Protein AF-A0A958H5Q3-F1 (afdb_monomer)

Radius of gyration: 18.45 Å; Cα contacts (8 Å, |Δi|>4): 40; chains: 1; bounding box: 37×19×53 Å

Sequence (74 aa):
GGAAEIVSNGETGLLTPPGDVAALTQALDQLLASPEERLRLGSAGRRLVEQHYQVRTQVAAVQEFYDEMLAGRF

Nearest PDB structures (foldseek):
  5d00-assembly1_A  TM=8.904E-01  e=2.873E-02  Bacillus subtilis subsp. subtilis str. 168
  7ec1-assembly1_B  TM=7.717E-01  e=2.705E-01  Staphylococcus aureus subsp. aureus USA300
  7vfm-assembly1_A  TM=7.608E-01  e=3.647E-01  Staphylococcus aureus subsp. aureus USA300
  7vfk-assembly1_A  TM=7.575E-01  e=3.930E-01  Staphylococcus aureus subsp. aureus USA300
  7vfm-assembly2_C  TM=7.739E-01  e=4.918E-01  Staphylococcus aureus subsp. aureus USA300

Secondary structure (DSSP, 8-state):
-HHHHHPPBTTTB----TT-HHHHHHHHHHHHH-HHHHHHHHHHHHHHHHHH--HHHHHHHHHHHHHHHHTT--

Mean predicted aligned error: 8.15 Å

Structure (mmCIF, N/CA/C/O backbone):
data_AF-A0A958H5Q3-F1
#
_e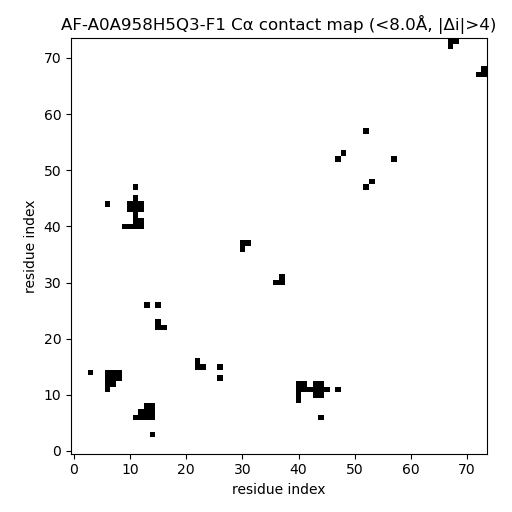ntry.id   AF-A0A958H5Q3-F1
#
loop_
_atom_site.group_PDB
_atom_site.id
_atom_site.type_symbol
_atom_site.label_atom_id
_atom_site.label_alt_id
_atom_site.label_comp_id
_atom_site.label_asym_id
_atom_site.label_entity_id
_atom_site.label_seq_id
_atom_site.pdbx_PDB_ins_code
_atom_site.Cartn_x
_atom_site.Cartn_y
_atom_site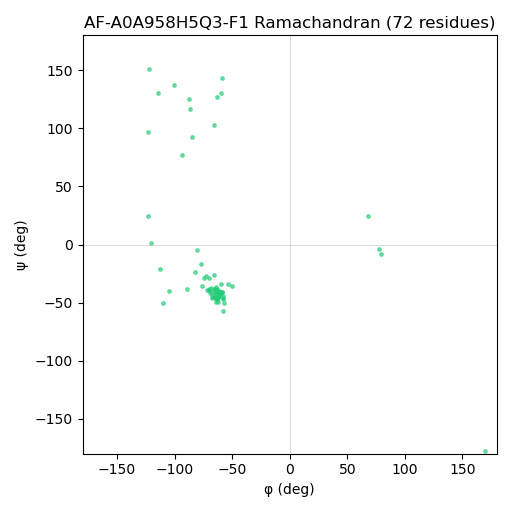.Cartn_z
_atom_site.occupancy
_atom_site.B_iso_or_equiv
_atom_site.auth_seq_id
_atom_site.auth_comp_id
_atom_site.auth_asym_id
_atom_site.auth_atom_id
_atom_site.pdbx_PDB_model_num
ATOM 1 N N . GLY A 1 1 ? -7.102 2.823 -11.270 1.00 56.91 1 GLY A N 1
ATOM 2 C CA . GLY A 1 1 ? -6.456 3.936 -10.546 1.00 56.91 1 GLY A CA 1
ATOM 3 C C . GLY A 1 1 ? -5.260 3.371 -9.813 1.00 56.91 1 GLY A C 1
ATOM 4 O O . GLY A 1 1 ? -5.402 2.301 -9.238 1.00 56.91 1 GLY A O 1
ATOM 5 N N . GLY A 1 2 ? -4.114 4.059 -9.821 1.00 71.75 2 GLY A N 1
ATOM 6 C CA . GLY A 1 2 ? -2.797 3.442 -9.582 1.00 71.75 2 GLY A CA 1
ATOM 7 C C . GLY A 1 2 ? -2.620 2.617 -8.299 1.00 71.75 2 GLY A C 1
ATOM 8 O O . GLY A 1 2 ? -1.940 1.601 -8.331 1.00 71.75 2 GLY A O 1
ATOM 9 N N . ALA A 1 3 ? -3.264 2.972 -7.183 1.00 71.38 3 ALA A N 1
ATOM 10 C CA . ALA A 1 3 ? -3.157 2.175 -5.956 1.00 71.38 3 ALA A CA 1
ATOM 11 C C . ALA A 1 3 ? -3.880 0.816 -6.053 1.00 71.38 3 ALA A C 1
ATOM 13 O O . ALA A 1 3 ? -3.353 -0.184 -5.581 1.00 71.38 3 ALA A O 1
ATOM 14 N N . ALA A 1 4 ? -5.051 0.758 -6.695 1.00 78.00 4 ALA A N 1
ATOM 15 C CA . ALA A 1 4 ? -5.845 -0.471 -6.814 1.00 78.00 4 ALA A CA 1
ATOM 16 C C . ALA A 1 4 ? -5.294 -1.455 -7.862 1.00 78.00 4 ALA A C 1
ATOM 18 O O . ALA A 1 4 ? -5.663 -2.622 -7.858 1.00 78.00 4 ALA A O 1
ATOM 19 N 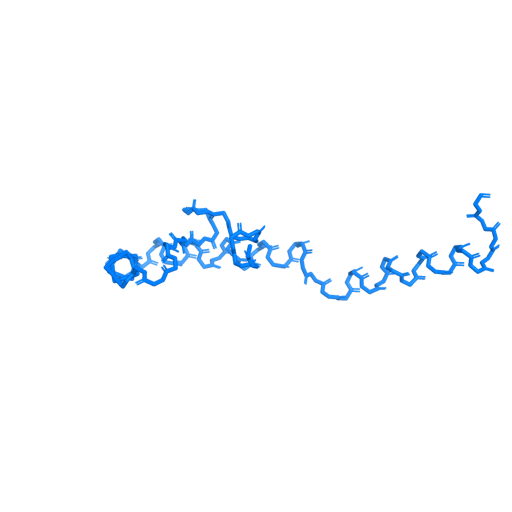N . GLU A 1 5 ? -4.428 -0.986 -8.762 1.00 78.06 5 GLU A N 1
ATOM 20 C CA . GLU A 1 5 ? -3.741 -1.826 -9.756 1.00 78.06 5 GLU A CA 1
ATOM 21 C C . GLU A 1 5 ? -2.507 -2.523 -9.172 1.00 78.06 5 GLU A C 1
ATOM 23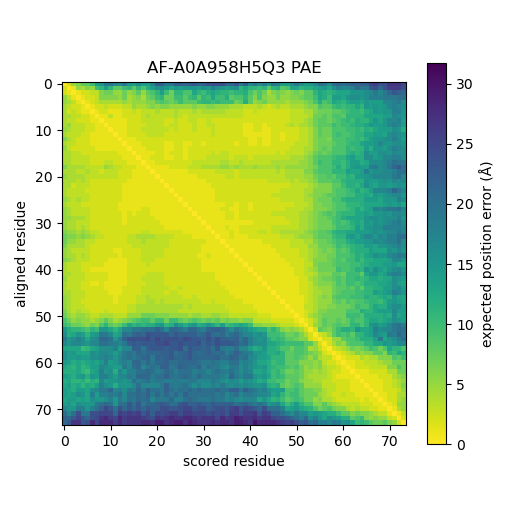 O O . GLU A 1 5 ? -2.073 -3.550 -9.683 1.00 78.06 5 GLU A O 1
ATOM 28 N N . ILE A 1 6 ? -1.944 -1.962 -8.099 1.00 83.56 6 ILE A N 1
ATOM 29 C CA . ILE A 1 6 ? -0.711 -2.452 -7.478 1.00 83.56 6 ILE A CA 1
ATOM 30 C C . ILE A 1 6 ? -1.022 -3.194 -6.176 1.00 83.56 6 ILE A C 1
ATOM 32 O O . ILE A 1 6 ? -0.409 -4.214 -5.888 1.00 83.56 6 ILE A O 1
ATOM 36 N N . VAL A 1 7 ? -1.962 -2.707 -5.366 1.00 89.81 7 VAL A N 1
ATOM 37 C CA . VAL A 1 7 ? -2.254 -3.286 -4.050 1.00 89.81 7 VAL A CA 1
ATOM 38 C C . VAL A 1 7 ? -3.282 -4.410 -4.164 1.00 89.81 7 VAL A C 1
ATOM 40 O O . VAL A 1 7 ? -4.403 -4.183 -4.612 1.00 89.81 7 VAL A O 1
ATOM 43 N N . SER A 1 8 ? -2.939 -5.595 -3.652 1.00 92.62 8 SER A N 1
ATOM 44 C CA . SER A 1 8 ? -3.898 -6.667 -3.374 1.00 92.62 8 SER A CA 1
ATOM 45 C C . SER A 1 8 ? -4.491 -6.478 -1.974 1.00 92.62 8 SER A C 1
ATOM 47 O O . SER A 1 8 ? -3.774 -6.491 -0.964 1.00 92.62 8 SER A O 1
ATOM 49 N N . ASN A 1 9 ? -5.804 -6.240 -1.910 1.00 94.00 9 ASN A N 1
ATOM 50 C CA . ASN A 1 9 ? -6.507 -5.928 -0.667 1.00 94.00 9 ASN A CA 1
ATOM 51 C C . ASN A 1 9 ? -6.452 -7.099 0.329 1.00 94.00 9 ASN A C 1
ATOM 53 O O . ASN A 1 9 ? -6.825 -8.218 -0.005 1.00 94.00 9 ASN A O 1
ATOM 57 N N . GLY A 1 10 ? -6.016 -6.833 1.561 1.00 93.56 10 GLY A N 1
ATOM 58 C CA . GLY A 1 10 ? -5.823 -7.832 2.618 1.00 93.56 10 GLY A CA 1
ATOM 59 C C . GLY A 1 10 ? -4.526 -8.644 2.495 1.00 93.56 10 GLY A C 1
ATOM 60 O O . GLY A 1 10 ? -4.158 -9.367 3.423 1.00 93.56 10 GLY A O 1
ATOM 61 N N . GLU A 1 11 ? -3.789 -8.504 1.394 1.00 94.62 11 GLU A N 1
ATOM 62 C CA . GLU A 1 11 ? -2.548 -9.247 1.157 1.00 94.62 11 GLU A CA 1
ATOM 63 C C . GLU A 1 11 ? -1.319 -8.344 1.220 1.00 94.62 11 GLU A C 1
ATOM 65 O O . GLU A 1 11 ? -0.372 -8.645 1.945 1.00 94.62 11 GLU A O 1
ATOM 70 N N . THR A 1 12 ? -1.341 -7.222 0.497 1.00 94.69 12 THR A N 1
ATOM 71 C CA . THR A 1 12 ? -0.214 -6.277 0.400 1.00 94.69 12 THR A CA 1
ATOM 72 C C . THR A 1 12 ? -0.568 -4.873 0.890 1.00 94.69 12 THR A C 1
ATOM 74 O O . THR A 1 12 ? 0.263 -3.968 0.833 1.00 94.69 12 THR A O 1
ATOM 77 N N . GLY A 1 13 ? -1.801 -4.682 1.359 1.00 95.12 13 GLY A N 1
ATOM 78 C CA . GLY A 1 13 ? -2.332 -3.437 1.904 1.00 95.12 13 GLY A CA 1
ATOM 79 C C . GLY A 1 13 ? -3.845 -3.529 2.096 1.00 95.12 13 GLY A C 1
ATOM 80 O O . GLY A 1 13 ? -4.438 -4.572 1.836 1.00 95.12 13 GLY A O 1
ATOM 81 N N . LEU A 1 14 ? -4.472 -2.442 2.539 1.00 96.06 14 LEU A N 1
ATOM 82 C CA . LEU A 1 14 ? -5.929 -2.321 2.610 1.00 96.06 14 LEU A CA 1
ATOM 83 C C . LEU A 1 14 ? -6.384 -1.239 1.631 1.00 96.06 14 LEU A C 1
ATOM 85 O O . LEU A 1 14 ? -5.828 -0.141 1.619 1.00 96.06 14 LEU A O 1
ATOM 89 N N . LEU A 1 15 ? -7.375 -1.558 0.804 1.00 95.25 15 LEU A N 1
ATOM 90 C CA . LEU A 1 15 ? -7.996 -0.621 -0.125 1.00 95.25 15 LEU A CA 1
ATOM 91 C C . LEU A 1 15 ? -9.312 -0.114 0.453 1.00 95.25 15 LEU A C 1
ATOM 93 O O . LEU A 1 15 ? -10.124 -0.890 0.954 1.00 95.25 15 LEU A O 1
ATOM 97 N N . THR A 1 16 ? -9.543 1.188 0.320 1.00 95.81 16 THR A N 1
ATOM 98 C CA . THR A 1 16 ? -10.798 1.830 0.711 1.00 95.81 16 THR A CA 1
ATOM 99 C C . THR A 1 16 ? -11.421 2.548 -0.482 1.00 95.81 16 THR A C 1
ATOM 101 O O . THR A 1 16 ? -10.692 2.998 -1.375 1.00 95.81 16 THR A O 1
ATOM 104 N N . PRO A 1 17 ? -12.759 2.677 -0.534 1.00 94.06 17 PRO A N 1
ATOM 105 C CA . PRO A 1 17 ? -13.410 3.449 -1.581 1.00 94.06 17 PRO A CA 1
ATOM 106 C C . PRO A 1 17 ? -12.937 4.916 -1.575 1.00 94.06 17 PRO A C 1
ATOM 108 O O . PRO A 1 17 ? -12.717 5.491 -0.504 1.00 94.06 17 PRO A O 1
ATOM 111 N N . PRO A 1 18 ? -12.784 5.560 -2.747 1.00 92.81 18 PRO A N 1
ATOM 112 C CA . PRO A 1 18 ? -12.423 6.972 -2.815 1.00 92.81 18 PRO A CA 1
ATOM 113 C C . PRO A 1 18 ? -13.459 7.862 -2.119 1.00 92.81 18 PRO A C 1
ATOM 115 O O . PRO A 1 18 ? -14.652 7.757 -2.389 1.00 92.81 18 PRO A O 1
ATOM 118 N N . GLY A 1 19 ? -12.997 8.763 -1.249 1.00 94.75 19 GLY A N 1
ATOM 119 C CA . GLY A 1 19 ? -13.860 9.702 -0.521 1.00 94.75 19 GLY A CA 1
ATOM 120 C C . GLY A 1 19 ? -14.616 9.099 0.668 1.00 94.75 19 GLY A C 1
ATOM 121 O O . GLY A 1 19 ? -15.265 9.844 1.400 1.00 94.75 19 GLY A O 1
ATOM 122 N N . ASP A 1 20 ? -14.506 7.789 0.903 1.00 97.50 20 ASP A N 1
ATOM 123 C CA . ASP A 1 20 ? -15.122 7.139 2.057 1.00 97.50 20 ASP A CA 1
ATOM 124 C C . ASP A 1 20 ? -14.215 7.249 3.288 1.00 97.50 20 ASP A C 1
ATOM 126 O O . ASP A 1 20 ? -13.315 6.438 3.531 1.00 97.50 20 ASP A O 1
ATOM 130 N N . VAL A 1 21 ? -14.457 8.302 4.069 1.00 97.88 21 VAL A N 1
ATOM 131 C CA . VAL A 1 21 ? -13.730 8.569 5.315 1.00 97.88 21 VAL A CA 1
ATOM 132 C C . VAL A 1 21 ? -13.979 7.469 6.346 1.00 97.88 21 VAL A C 1
ATOM 134 O O . VAL A 1 21 ? -13.049 7.096 7.055 1.00 97.88 21 VAL A O 1
ATOM 137 N N . ALA A 1 22 ? -15.193 6.915 6.416 1.00 97.88 22 ALA A N 1
ATOM 138 C CA . ALA A 1 22 ? -15.530 5.896 7.404 1.00 97.88 22 ALA A CA 1
ATOM 139 C C . ALA A 1 22 ? -14.765 4.593 7.137 1.00 97.88 22 ALA A C 1
ATOM 141 O O . ALA A 1 22 ? -14.177 4.025 8.060 1.00 97.88 22 ALA A O 1
ATOM 142 N N . ALA A 1 23 ? -14.696 4.166 5.873 1.00 97.25 23 ALA A N 1
ATOM 143 C CA . ALA A 1 23 ? -13.905 3.005 5.474 1.00 97.25 23 ALA A CA 1
ATOM 144 C C . ALA A 1 23 ? -12.406 3.200 5.763 1.00 97.25 23 ALA A C 1
ATOM 146 O O . ALA A 1 23 ? -11.746 2.279 6.247 1.00 97.25 23 ALA A O 1
ATOM 147 N N . LEU A 1 24 ? -11.868 4.403 5.519 1.00 97.31 24 LEU A N 1
ATOM 148 C CA . LEU A 1 24 ? -10.477 4.730 5.847 1.00 97.31 24 LEU A CA 1
ATOM 149 C C . LEU A 1 24 ? -10.211 4.683 7.354 1.00 97.31 24 LEU A C 1
ATOM 151 O O . LEU A 1 24 ? -9.235 4.065 7.777 1.00 97.31 24 LEU A O 1
ATOM 155 N N . THR A 1 25 ? -11.078 5.289 8.165 1.00 98.31 25 THR A N 1
ATOM 156 C CA . THR A 1 25 ? -10.962 5.247 9.628 1.00 98.31 25 THR A CA 1
ATOM 157 C C . THR A 1 25 ? -10.980 3.810 10.138 1.00 98.31 25 THR A C 1
ATOM 159 O O . THR A 1 25 ? -10.089 3.424 10.888 1.00 98.31 25 THR A O 1
ATOM 162 N N . GLN A 1 26 ? -11.915 2.986 9.662 1.00 97.81 26 GLN A N 1
ATOM 163 C CA . GLN A 1 26 ? -12.003 1.586 10.071 1.00 97.81 26 GLN A CA 1
ATOM 164 C C . GLN A 1 26 ? -10.741 0.789 9.703 1.00 97.81 26 GLN A C 1
ATOM 166 O O . GLN A 1 26 ? -10.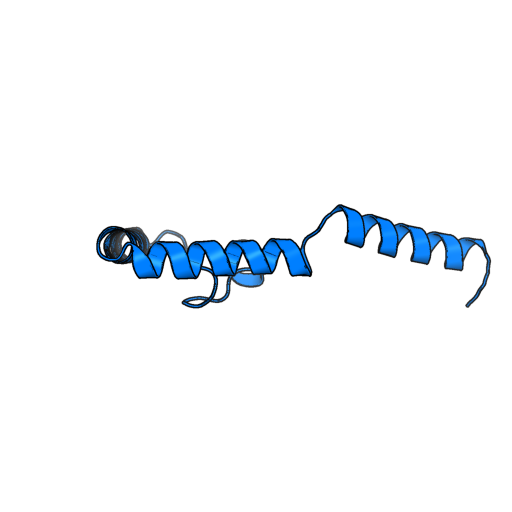254 0.002 10.515 1.00 97.81 26 GLN A O 1
ATOM 171 N N . ALA A 1 27 ? -10.190 0.992 8.503 1.00 96.94 27 ALA A N 1
ATOM 172 C CA . ALA A 1 27 ? -8.951 0.337 8.089 1.00 96.94 27 ALA A CA 1
ATOM 173 C C . ALA A 1 27 ? -7.761 0.757 8.971 1.00 96.94 27 ALA A C 1
ATOM 175 O O . ALA A 1 27 ? -6.940 -0.079 9.351 1.00 96.94 27 ALA A O 1
ATOM 176 N N . LEU A 1 28 ? -7.676 2.038 9.342 1.00 97.56 28 LEU A N 1
ATOM 177 C CA . LEU 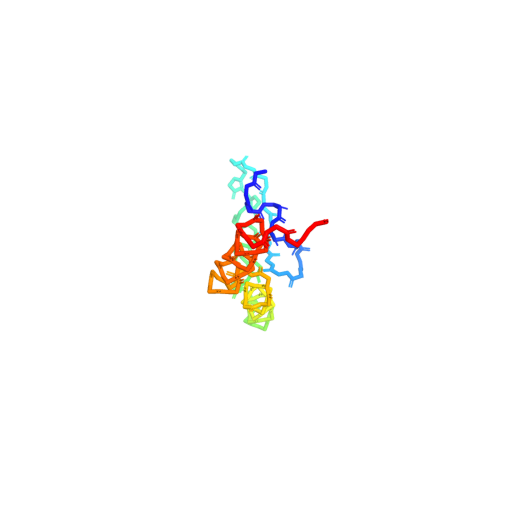A 1 28 ? -6.643 2.529 10.255 1.00 97.56 28 LEU A CA 1
ATOM 178 C C . LEU A 1 28 ? -6.799 1.936 11.659 1.00 97.56 28 LEU A C 1
ATOM 180 O O . LEU A 1 28 ? -5.810 1.463 12.218 1.00 97.56 28 LEU A O 1
ATOM 184 N N . ASP A 1 29 ? -8.017 1.894 12.199 1.00 98.19 29 ASP A N 1
ATOM 185 C CA . ASP A 1 29 ? -8.295 1.320 13.519 1.00 98.19 29 ASP A CA 1
ATOM 186 C C . ASP A 1 29 ? -7.895 -0.159 13.589 1.00 98.19 29 ASP A C 1
ATOM 188 O O . ASP A 1 29 ? 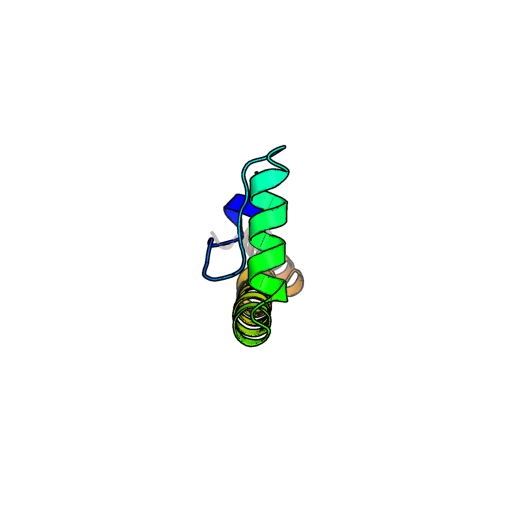-7.256 -0.585 14.554 1.00 98.19 29 ASP A O 1
ATOM 192 N N . GLN A 1 30 ? -8.178 -0.936 12.537 1.00 96.06 30 GLN A N 1
ATOM 193 C CA . GLN A 1 30 ? -7.744 -2.335 12.432 1.00 96.06 30 GLN A CA 1
ATOM 194 C C . GLN A 1 30 ? -6.216 -2.476 12.526 1.00 96.06 30 GLN A C 1
ATOM 196 O O . GLN A 1 30 ? -5.708 -3.312 13.277 1.00 96.06 30 GLN A O 1
ATOM 201 N N . LEU A 1 31 ? -5.467 -1.637 11.804 1.00 97.00 31 LEU A N 1
ATOM 202 C CA . LEU A 1 31 ? -4.000 -1.679 11.796 1.00 97.00 31 LEU A CA 1
ATOM 203 C C . LEU A 1 31 ? -3.374 -1.121 13.079 1.00 97.00 31 LEU A C 1
ATOM 205 O O . LEU A 1 31 ? -2.267 -1.515 13.457 1.00 97.00 31 LEU A O 1
ATOM 209 N N . LEU A 1 32 ? -4.046 -0.185 13.749 1.00 97.56 32 LEU A N 1
ATOM 210 C CA . LEU A 1 32 ? -3.621 0.330 15.048 1.00 97.56 32 LEU A CA 1
ATOM 211 C C . LEU A 1 32 ? -3.824 -0.711 16.151 1.00 97.56 32 LEU A C 1
ATOM 213 O O . LEU A 1 32 ? -2.947 -0.852 17.006 1.00 97.56 32 LEU A O 1
ATOM 217 N N . ALA A 1 33 ? -4.925 -1.462 16.095 1.00 98.00 33 ALA A N 1
ATOM 218 C CA . ALA A 1 33 ? -5.255 -2.508 17.057 1.00 98.00 33 ALA A CA 1
ATOM 219 C C . ALA A 1 33 ? -4.384 -3.770 16.918 1.00 98.00 33 ALA A C 1
ATOM 221 O O . ALA A 1 33 ? -4.170 -4.464 17.910 1.00 98.00 33 ALA A O 1
ATOM 222 N N . SER A 1 34 ? -3.855 -4.063 15.722 1.00 97.50 34 SER A N 1
ATOM 223 C CA . SER A 1 34 ? -3.020 -5.247 15.469 1.00 97.50 34 SER A CA 1
ATOM 224 C C . SER A 1 34 ? -1.639 -4.888 14.898 1.00 97.50 34 SER A C 1
ATOM 226 O O . SER A 1 34 ? -1.472 -4.720 13.685 1.00 97.50 34 SER A O 1
ATOM 228 N N . PRO A 1 35 ? -0.599 -4.810 15.754 1.00 96.94 35 PRO A N 1
ATOM 229 C CA . PRO A 1 35 ? 0.776 -4.607 15.306 1.00 96.94 35 PRO A CA 1
ATOM 230 C C . PRO A 1 35 ? 1.289 -5.703 14.368 1.00 96.94 35 PRO A C 1
ATOM 232 O O . PRO A 1 35 ? 2.070 -5.404 13.466 1.00 96.94 35 PRO A O 1
ATOM 235 N N . GLU A 1 36 ? 0.855 -6.947 14.578 1.00 97.56 36 GLU A N 1
ATOM 236 C CA . GLU A 1 36 ? 1.227 -8.091 13.744 1.00 97.56 36 GLU A CA 1
ATOM 237 C C . GLU A 1 36 ? 0.701 -7.921 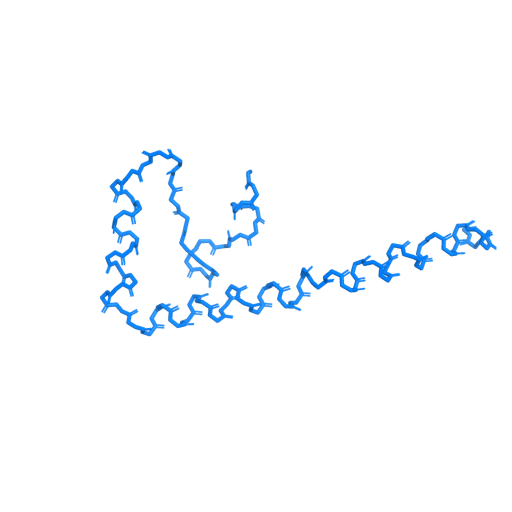12.319 1.00 97.56 36 GLU A C 1
ATOM 239 O O . GLU A 1 36 ? 1.470 -7.999 11.361 1.00 97.56 36 GLU A O 1
ATOM 244 N N . GLU A 1 37 ? -0.584 -7.596 12.179 1.00 96.69 37 GLU A N 1
ATOM 245 C CA . GLU A 1 37 ? -1.217 -7.419 10.873 1.00 96.69 37 GLU A CA 1
ATOM 246 C C . GLU A 1 37 ? -0.596 -6.248 10.105 1.00 96.69 37 GLU A C 1
ATOM 248 O O . GLU A 1 37 ? -0.274 -6.355 8.918 1.00 96.69 37 GLU A O 1
ATOM 253 N N . ARG A 1 38 ? -0.315 -5.149 10.811 1.00 97.31 38 ARG A N 1
ATOM 254 C CA . ARG A 1 38 ? 0.404 -3.995 10.263 1.00 97.31 38 ARG A CA 1
ATOM 255 C C . ARG A 1 38 ? 1.786 -4.370 9.724 1.00 97.31 38 ARG A C 1
ATOM 257 O O . ARG A 1 38 ? 2.155 -3.927 8.635 1.00 97.31 38 ARG A O 1
ATOM 264 N N . LEU A 1 39 ? 2.552 -5.184 10.453 1.00 97.69 39 LEU A N 1
ATOM 265 C CA . LEU A 1 39 ? 3.864 -5.655 10.000 1.00 97.69 39 LEU A CA 1
ATOM 266 C C . LEU A 1 39 ? 3.743 -6.626 8.822 1.00 97.69 39 LEU A C 1
ATOM 268 O O . LEU A 1 39 ? 4.505 -6.517 7.856 1.00 97.69 39 LEU A O 1
ATOM 272 N N . ARG A 1 40 ? 2.775 -7.546 8.870 1.00 97.75 40 ARG A N 1
ATOM 273 C CA . ARG A 1 40 ? 2.518 -8.523 7.809 1.00 97.75 40 ARG A CA 1
ATOM 274 C C . ARG A 1 40 ? 2.237 -7.817 6.487 1.00 97.75 40 ARG A C 1
ATOM 276 O O . ARG A 1 40 ? 2.989 -8.021 5.531 1.00 97.75 40 ARG A O 1
ATOM 283 N N . LEU A 1 41 ? 1.229 -6.944 6.467 1.00 97.50 41 LEU A N 1
ATOM 284 C CA . LEU A 1 41 ? 0.813 -6.192 5.282 1.00 97.50 41 LEU A CA 1
ATOM 285 C C . LEU A 1 41 ? 1.923 -5.265 4.781 1.00 97.50 41 LEU A C 1
ATOM 287 O O . LEU A 1 41 ? 2.234 -5.277 3.591 1.00 97.50 41 LEU A O 1
ATOM 291 N N . GLY A 1 42 ? 2.586 -4.527 5.680 1.00 96.00 42 GLY A N 1
ATOM 292 C CA . GLY A 1 42 ? 3.692 -3.641 5.310 1.00 96.00 42 GLY A CA 1
ATOM 293 C C . GLY A 1 42 ? 4.864 -4.393 4.671 1.00 96.00 42 GLY A C 1
ATOM 294 O O . GLY A 1 42 ? 5.407 -3.964 3.652 1.00 96.00 42 GLY A O 1
ATOM 295 N N . SER A 1 43 ? 5.225 -5.556 5.220 1.00 97.06 43 SER A N 1
ATOM 296 C CA . SER A 1 43 ? 6.289 -6.392 4.654 1.00 97.06 43 SER A CA 1
ATOM 297 C C . SER A 1 43 ? 5.900 -6.996 3.301 1.00 97.06 43 SER A C 1
ATOM 299 O O . SER A 1 43 ? 6.740 -7.081 2.406 1.00 97.06 43 SER A O 1
ATOM 301 N N . ALA A 1 44 ? 4.638 -7.397 3.131 1.00 96.06 44 ALA A N 1
ATOM 302 C CA . ALA A 1 44 ? 4.130 -7.954 1.884 1.00 96.06 44 ALA A CA 1
ATOM 303 C C . ALA A 1 44 ? 4.088 -6.898 0.773 1.00 96.06 44 ALA A C 1
ATOM 305 O O . ALA A 1 44 ? 4.606 -7.148 -0.315 1.00 96.06 44 ALA A O 1
ATOM 306 N N . GLY A 1 45 ? 3.583 -5.697 1.069 1.00 94.19 45 GLY A N 1
ATOM 307 C CA . GLY A 1 45 ? 3.628 -4.559 0.149 1.00 94.19 45 GLY A CA 1
ATOM 308 C C . GLY A 1 45 ? 5.054 -4.186 -0.250 1.00 94.19 45 GLY A C 1
ATOM 309 O O . GLY A 1 45 ? 5.330 -3.969 -1.429 1.00 94.19 45 GLY A O 1
ATOM 310 N N . ARG A 1 46 ? 5.997 -4.207 0.700 1.00 92.94 46 ARG A N 1
ATOM 311 C CA . ARG A 1 46 ? 7.412 -3.967 0.395 1.00 92.94 46 ARG A CA 1
ATOM 312 C C . ARG A 1 46 ? 7.991 -5.017 -0.555 1.00 92.94 46 ARG A C 1
ATOM 314 O O . ARG A 1 46 ? 8.592 -4.644 -1.559 1.00 92.94 46 ARG A O 1
ATOM 321 N N . ARG A 1 47 ? 7.782 -6.308 -0.272 1.00 93.12 47 ARG A N 1
ATOM 322 C CA . ARG A 1 47 ? 8.252 -7.401 -1.142 1.00 93.12 47 ARG A CA 1
ATOM 323 C C . ARG A 1 47 ? 7.678 -7.293 -2.551 1.00 93.12 47 ARG A C 1
ATOM 325 O O . ARG A 1 47 ? 8.415 -7.492 -3.508 1.00 93.12 47 ARG A O 1
ATOM 332 N N . LEU A 1 48 ? 6.399 -6.936 -2.684 1.00 90.25 48 LEU A N 1
ATOM 333 C CA . LEU A 1 48 ? 5.767 -6.737 -3.987 1.00 90.25 48 LEU A CA 1
ATOM 334 C C . LEU A 1 48 ? 6.518 -5.684 -4.817 1.00 90.25 48 LEU A C 1
ATOM 336 O O . LEU A 1 48 ? 6.881 -5.949 -5.965 1.00 90.25 48 LEU A O 1
ATOM 340 N N . VAL A 1 49 ? 6.792 -4.517 -4.223 1.00 87.69 49 VAL A N 1
ATOM 341 C CA . VAL A 1 49 ? 7.537 -3.426 -4.873 1.00 87.69 49 VAL A CA 1
ATOM 342 C C . VAL A 1 49 ? 8.957 -3.861 -5.226 1.00 87.69 49 VAL A C 1
ATOM 344 O O . VAL A 1 49 ? 9.409 -3.646 -6.349 1.00 87.69 49 VAL A O 1
ATOM 347 N N . GLU A 1 50 ? 9.645 -4.517 -4.294 1.00 87.62 50 GLU A N 1
ATOM 348 C CA . GLU A 1 50 ? 11.012 -5.002 -4.494 1.00 87.62 50 GLU A CA 1
ATOM 349 C C . GLU A 1 50 ? 11.117 -6.096 -5.563 1.00 87.62 50 GLU A C 1
ATOM 351 O O . GLU A 1 50 ? 12.177 -6.233 -6.164 1.00 87.62 50 GLU A O 1
ATOM 356 N N . GLN A 1 51 ? 10.057 -6.860 -5.822 1.00 84.31 51 GLN A N 1
ATOM 357 C CA . GLN A 1 51 ? 10.050 -7.910 -6.844 1.00 84.31 51 GLN A CA 1
ATOM 358 C C . GLN A 1 51 ? 9.634 -7.397 -8.228 1.00 84.31 51 GLN A C 1
ATOM 360 O O . GLN A 1 51 ? 10.199 -7.833 -9.225 1.00 84.31 51 GLN A O 1
ATOM 365 N N . HIS A 1 52 ? 8.663 -6.481 -8.303 1.00 75.75 52 HIS A N 1
ATOM 366 C CA . HIS A 1 52 ? 7.999 -6.139 -9.572 1.00 75.75 52 HIS A CA 1
ATOM 367 C C . HIS A 1 52 ? 8.289 -4.714 -10.064 1.00 75.75 52 HIS A C 1
ATOM 369 O O . HIS A 1 52 ? 8.161 -4.433 -11.256 1.00 75.75 52 HIS A O 1
ATOM 375 N N . TYR A 1 53 ? 8.711 -3.811 -9.174 1.00 70.75 53 TYR A N 1
ATOM 376 C CA . TYR A 1 53 ? 8.807 -2.374 -9.456 1.00 70.75 53 TYR A CA 1
ATOM 377 C C . TYR A 1 53 ? 10.215 -1.807 -9.224 1.00 70.75 53 TYR A C 1
ATOM 379 O O . TYR A 1 53 ? 10.388 -0.604 -9.016 1.00 70.75 53 TYR A O 1
ATOM 387 N N . GLN A 1 54 ? 11.253 -2.647 -9.294 1.00 66.25 54 GLN A N 1
ATOM 388 C CA . GLN A 1 54 ? 12.630 -2.157 -9.328 1.00 66.25 54 GLN A CA 1
ATOM 389 C C . GLN A 1 54 ? 12.873 -1.374 -10.623 1.00 66.25 54 GLN A C 1
ATOM 391 O O . GLN A 1 54 ? 13.097 -1.943 -11.690 1.00 66.25 54 GLN A O 1
ATOM 396 N N . VAL A 1 55 ? 12.878 -0.044 -10.503 1.00 59.75 55 VAL A N 1
ATOM 397 C CA . VAL A 1 55 ? 13.135 0.908 -11.598 1.00 59.75 55 VAL A CA 1
ATOM 398 C C . VAL A 1 55 ? 14.415 0.562 -12.369 1.00 59.75 55 VAL A C 1
ATOM 400 O O . VAL A 1 55 ? 14.452 0.690 -13.588 1.00 59.75 55 VAL A O 1
ATOM 403 N N . ARG A 1 56 ? 15.453 0.056 -11.687 1.00 56.47 56 ARG A N 1
ATOM 404 C CA . ARG A 1 56 ? 16.701 -0.373 -12.341 1.00 56.47 56 ARG A CA 1
ATOM 405 C C . ARG A 1 56 ? 16.510 -1.537 -13.315 1.00 56.47 56 ARG A C 1
ATOM 407 O O . ARG A 1 56 ? 17.107 -1.515 -14.384 1.00 56.47 56 ARG A O 1
ATOM 414 N N . THR A 1 57 ? 15.682 -2.518 -12.970 1.00 59.00 57 THR A N 1
ATOM 415 C CA . THR A 1 57 ? 15.452 -3.711 -13.798 1.00 59.00 57 THR A CA 1
ATOM 416 C C . THR A 1 57 ? 14.556 -3.389 -14.990 1.00 59.00 57 THR A C 1
ATOM 418 O O . THR A 1 57 ? 14.796 -3.881 -16.087 1.00 59.00 57 THR A O 1
ATOM 421 N N . GLN A 1 58 ? 13.574 -2.497 -14.812 1.00 59.78 58 GLN A N 1
ATOM 422 C CA . GLN A 1 58 ? 12.726 -2.057 -15.922 1.00 59.78 58 GLN A CA 1
ATOM 423 C C . GLN A 1 58 ? 13.481 -1.182 -16.931 1.00 59.78 58 GLN A C 1
ATOM 425 O O . GLN A 1 58 ? 13.290 -1.347 -18.131 1.00 59.78 58 GLN A O 1
ATOM 430 N N . VAL A 1 59 ? 14.388 -0.305 -16.481 1.00 67.94 59 VAL A N 1
ATOM 431 C CA . VAL A 1 59 ? 15.240 0.476 -17.398 1.00 67.94 59 VAL A CA 1
ATOM 432 C C . VAL A 1 59 ? 16.191 -0.432 -18.180 1.00 67.94 59 VAL A C 1
ATOM 434 O O . VAL A 1 59 ? 16.325 -0.243 -19.383 1.00 67.94 59 VAL A O 1
ATOM 437 N N . ALA A 1 60 ? 16.791 -1.439 -17.536 1.00 68.44 60 ALA A N 1
ATOM 438 C CA . ALA A 1 60 ? 17.673 -2.390 -18.215 1.00 68.44 60 ALA A CA 1
ATOM 439 C C . ALA A 1 60 ? 16.935 -3.196 -19.298 1.00 68.44 60 ALA A C 1
ATOM 441 O O . ALA A 1 60 ? 17.425 -3.285 -20.416 1.00 68.44 60 ALA A O 1
ATOM 442 N N . ALA A 1 61 ? 15.731 -3.698 -19.005 1.00 70.06 61 ALA A N 1
ATOM 443 C CA . ALA A 1 61 ? 14.920 -4.430 -19.982 1.00 70.06 61 ALA A CA 1
ATOM 444 C C . ALA A 1 61 ? 14.503 -3.555 -21.177 1.00 70.06 61 ALA A C 1
ATOM 446 O O . ALA A 1 61 ? 14.502 -4.003 -22.321 1.00 70.06 61 ALA A O 1
ATOM 447 N N . VAL A 1 62 ? 14.175 -2.284 -20.924 1.00 74.94 62 VAL A N 1
ATOM 448 C CA . VAL A 1 62 ? 13.857 -1.323 -21.987 1.00 74.94 62 VAL A CA 1
ATOM 449 C C . VAL A 1 62 ? 15.099 -1.002 -22.824 1.00 74.94 62 VAL A C 1
ATOM 451 O O . VAL A 1 62 ? 14.999 -0.929 -24.045 1.00 74.94 62 VAL A O 1
ATOM 454 N N . GLN A 1 63 ? 16.267 -0.836 -22.197 1.00 80.25 63 GLN A N 1
ATOM 455 C CA . GLN A 1 63 ? 17.533 -0.622 -22.907 1.00 80.25 63 GLN A CA 1
ATOM 456 C C . GLN A 1 63 ? 17.908 -1.820 -23.782 1.00 80.25 63 GLN A C 1
ATOM 458 O O . GLN A 1 63 ? 18.211 -1.627 -24.952 1.00 80.25 63 GLN A O 1
ATOM 463 N N . GLU A 1 64 ? 17.819 -3.039 -23.252 1.00 82.25 64 GLU A N 1
ATOM 464 C CA . GLU A 1 64 ? 18.136 -4.269 -23.982 1.00 82.25 64 GLU A CA 1
ATOM 465 C C . GLU A 1 64 ? 17.220 -4.457 -25.201 1.00 82.25 64 GLU A C 1
ATOM 467 O O . GLU A 1 64 ? 17.696 -4.743 -26.297 1.00 82.25 64 GLU A O 1
ATOM 472 N N . PHE A 1 65 ? 15.925 -4.161 -25.054 1.00 84.81 65 PHE A N 1
ATOM 473 C CA . PHE A 1 65 ? 14.984 -4.156 -26.174 1.00 84.81 65 PHE A CA 1
ATOM 474 C C . PHE A 1 65 ? 15.357 -3.131 -27.263 1.00 84.81 65 PHE A C 1
ATOM 476 O O . PHE A 1 65 ? 15.333 -3.447 -28.455 1.00 84.81 65 PHE A O 1
ATOM 483 N N . TYR A 1 66 ? 15.734 -1.904 -26.882 1.00 85.12 66 TYR A N 1
ATOM 484 C CA . TYR A 1 66 ? 16.203 -0.908 -27.852 1.00 85.12 66 TYR A CA 1
ATOM 485 C C . TYR A 1 66 ? 17.523 -1.323 -28.518 1.00 85.12 66 TYR A C 1
ATOM 487 O O . TYR A 1 66 ? 17.679 -1.118 -29.723 1.00 85.12 66 TYR A O 1
ATOM 495 N N . ASP A 1 67 ? 18.445 -1.935 -27.776 1.00 84.81 67 ASP A N 1
ATOM 496 C CA . ASP A 1 67 ? 19.713 -2.438 -28.308 1.00 84.81 67 ASP A CA 1
ATOM 497 C C . ASP A 1 67 ? 19.494 -3.580 -29.315 1.00 84.81 67 ASP A C 1
ATOM 499 O O . ASP A 1 67 ? 20.163 -3.628 -30.350 1.00 84.81 67 ASP A O 1
ATOM 503 N N . GLU A 1 68 ? 18.529 -4.473 -29.080 1.00 84.38 68 GLU A N 1
ATOM 504 C CA . GLU A 1 68 ? 18.129 -5.509 -30.042 1.00 84.38 68 GLU A CA 1
ATOM 505 C C . GLU A 1 68 ? 17.531 -4.917 -31.325 1.00 84.38 68 GLU A C 1
ATOM 507 O O . GLU A 1 68 ? 17.895 -5.343 -32.429 1.00 84.38 68 GLU A O 1
ATOM 512 N N . MET A 1 69 ? 16.680 -3.890 -31.198 1.00 88.06 69 MET A N 1
ATOM 513 C CA . MET A 1 69 ? 16.086 -3.191 -32.346 1.00 88.06 69 MET A CA 1
ATOM 514 C C . MET A 1 69 ? 17.146 -2.486 -33.190 1.00 88.06 69 MET A C 1
ATOM 516 O O . MET A 1 69 ? 17.136 -2.590 -34.417 1.00 88.06 69 MET A O 1
ATOM 520 N N . LEU A 1 70 ? 18.080 -1.790 -32.542 1.00 87.44 70 LEU A N 1
ATOM 521 C CA . LEU A 1 70 ? 19.166 -1.081 -33.219 1.00 87.44 70 LEU A CA 1
ATOM 522 C C . LEU A 1 70 ? 20.195 -2.040 -33.832 1.00 87.44 70 LEU A C 1
ATOM 524 O O . LEU A 1 70 ? 20.803 -1.710 -34.849 1.00 87.44 70 LEU A O 1
ATOM 528 N N . ALA A 1 71 ? 20.365 -3.235 -33.259 1.00 86.38 71 ALA A N 1
ATOM 529 C CA . ALA A 1 71 ? 21.234 -4.280 -33.796 1.00 86.38 71 ALA A CA 1
ATOM 530 C C . ALA A 1 71 ? 20.597 -5.103 -34.935 1.00 86.38 71 ALA A C 1
ATOM 532 O O . ALA A 1 71 ? 21.279 -5.956 -35.507 1.00 86.38 71 ALA A O 1
ATOM 533 N N . GLY A 1 72 ? 19.319 -4.877 -35.265 1.00 75.62 72 GLY A N 1
ATOM 534 C CA . GLY A 1 72 ? 18.616 -5.578 -36.345 1.00 75.62 72 GLY A CA 1
ATOM 535 C C . GLY A 1 72 ? 18.379 -7.068 -36.078 1.00 75.62 72 GLY A C 1
ATOM 536 O O . GLY A 1 72 ? 18.267 -7.845 -37.023 1.00 75.62 72 GLY A O 1
ATOM 537 N N . ARG A 1 73 ? 18.343 -7.481 -34.805 1.00 67.88 73 ARG A N 1
ATOM 538 C CA . ARG A 1 73 ? 18.075 -8.865 -34.392 1.00 67.88 73 ARG A CA 1
ATOM 539 C C . ARG A 1 73 ? 16.580 -9.034 -34.116 1.00 67.88 73 ARG A C 1
ATOM 541 O O . ARG A 1 73 ? 16.170 -9.034 -32.964 1.00 67.88 73 ARG A O 1
ATOM 548 N N . PHE A 1 74 ? 15.793 -9.133 -35.183 1.00 56.16 74 PHE A N 1
ATOM 549 C CA . PHE A 1 74 ? 14.361 -9.446 -35.158 1.00 56.16 74 PHE A CA 1
ATOM 550 C C . PHE A 1 74 ? 14.029 -10.488 -36.223 1.00 56.16 74 PHE A C 1
ATOM 552 O O . PHE A 1 74 ? 14.632 -10.414 -37.319 1.00 56.16 74 PHE A O 1
#

Foldseek 3Di:
DVVVVQDDDLQQAHDDPPPPPVRVVVRVVVCVVDVPSVVRNPVRVVVSCVVPPPPVVVVVVVVVVVVCVVVVPD

Solvent-accessible surface area (backbone atoms only — not comparable to full-atom values): 4345 Å² total; per-residue (Å²): 107,77,66,71,77,70,43,48,69,82,56,29,36,83,80,60,65,88,91,42,61,67,54,45,52,53,53,50,51,54,41,70,77,29,66,64,58,40,51,50,23,52,51,37,33,49,50,50,42,68,72,76,60,43,64,69,60,56,52,49,54,54,49,52,53,51,51,35,62,75,68,66,70,125

pLDDT: mean 86.74, std 12.6, range [56.16, 98.31]

=== Feature glossary ===
Legend for the data blocks above and below:

— What the protein is —

The amino-acid sequence is the protein's primary structure: the linear order of residues from the N-terminus to the C-terminus, written in one-letter code. Everything else here — the 3D coordinates, the secondary structure, the domain annotations — is ultimately a consequence of this string.

Functional annotations link the protein to curated databases. InterPro entries identify conserved domains and families by matching the sequence against member-database signatures (Pfam, PROSITE, CDD, …). Gene Ontology (GO) terms describe molecular function, biological process, and cellular component in a controlled vocabulary. CATH places the structure in a hierarchical fold classification (Class/Architecture/Topology/Homologous-superfamily). The organism is the source species.

— Where its atoms are —

Atomic coordinates in PDBx/mmCIF format — the same representation the Protein Data Bank distributes. Each line of the _atom_site loop places one backbone atom in Cartesian space (units: ångströms, origin: arbitrary).

The six renders are orthographic views along the three Cartesian axes in both directions. Representation (cartoon, sticks, or surface) and color scheme (sequence-rainbow or by-chain) vary across proteins so the training set covers all the common visualization conventions.

— Local backbone conformation —

Eight-state secondary structure (DSSP): H is the canonical α-helix, G the tighter 3₁₀-helix, I the wider π-helix; E/B are β-structure, T and S are turns and bends, and '-' is everything else. DSSP derives these from the pattern of main-chain N–H···O=C hydrogen bonds, not from the sequence.

Three-state secondary structure (P-SEA) collapses the eight DSSP classes into helix (a), strand (b), and coil (c). P-SEA assigns these from Cα geometry alone — distances and angles — without requiring backbone oxygens, so it works on any Cα trace.

φ (phi) and ψ (psi) are the two rotatable backbone dihedrals per residue: φ is the C(i-1)–N–Cα–C torsion, ψ is the N–Cα–C–N(i+1) torsion, both in degrees on (−180°, 180°]. α-helical residues cluster near (−60°, −45°); β-strand residues near (−120°, +130°). A Ramachandran plot is simply a scatter of (φ, ψ) for every residue.

— Global shape and packing —

The geometric summary reports three shape descriptors. Rg (radius of gyration) measures how spread out the Cα atoms are about their centre of mass; compact globular proteins have small Rg, elongated or unfolded ones large. Cα contacts (<8 Å, |i−j|>4) count long-range residue pairs in spatial proximity — high for tightly packed folds, near zero for rods or random coil. The bounding-box extents give the protein's footprint along x, y, z in Å.

SASA measures how much of the protein is reachable by solvent. It is computed by rolling a water-sized probe over the 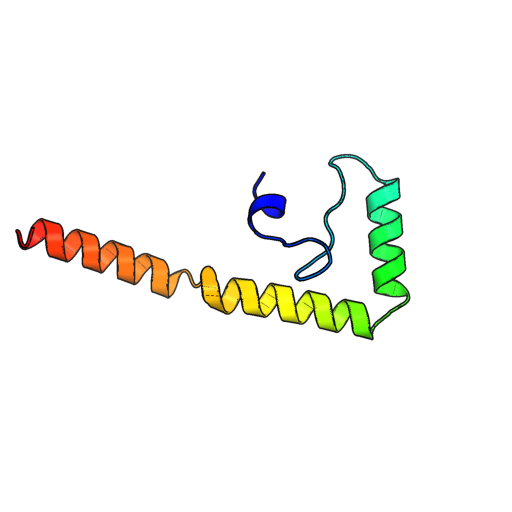atomic surface and summing the exposed area (Å²). Per-residue SASA distinguishes core (buried, low SASA) from surface (exposed, high SASA) residues; total SASA is a whole-molecule size measure.

Plot images: a contact map (which residues are close in 3D, as an N×N binary image), a Ramachandran scatter (backbone torsion angles, revealing secondary-structure composition at a glance), and — for AlphaFold structures — a PAE heatmap (pairwise prediction confidence).

— Structural neighborhood —

A 3Di character summarizes, for each residue, the relative orientation of the Cα frame of its nearest spatial neighbor. Because it encodes fold topology rather than chemistry, 3Di alignments detect remote structural similarity that sequence alignment misses.

The Foldseek neighbor list gives the closest experimentally determined structures in the PDB, ranked by structural alignment. TM-score near 1 means near-identical fold; near 0.3 means only rough topology match. This is how one finds what a novel AlphaFold prediction most resembles in the solved-structure universe.

— Confidence and disorder —

For AlphaFold models, the B-factor field carries pLDDT — the model's own estimate of local accuracy on a 0–100 scale. Regions with pLDDT<50 should be treated as essentially unmodeled; they often correspond to intrinsically disordered segments.

Crystallographic B-factors measure how much each atom's electron density is smeared out, in Å². They rise in mobile loops and surface residues and fall in the buried interior. In AlphaFold models this column is repurposed to hold pLDDT instead.

Predicted Aligned Error (PAE) is an AlphaFold confidence matrix: entry (i, j) is the expected error in the position of residue j, in ångströms, when the prediction is superimposed on the true structure at residue i. Low PAE within a block of residues means that block is internally rigid and well-predicted; high PAE between two blocks means their relative placement is uncertain even if each block individually is confident.